Protein AF-A0A7C5Y4F9-F1 (afdb_monomer)

InterPro domains:
  IPR001247 Exoribonuclease, phosphorolytic domain 1 [PF01138] (23-152)
  IPR020568 Ribosomal protein uS5 domain 2-type superfamily [SSF54211] (4-163)
  IPR027408 PNPase/RNase PH domain superfamily [G3DSA:3.30.230.70] (2-163)
  IPR050080 Ribonuclease PH [PTHR11953] (15-163)

Secondary structure (DSSP, 8-state):
-------SB-TTS-BTTS--TTPPPPEEEEES--TTSSEEEEEEETTEEEEEEEEEEEE-SSGGG--SSSPEEEEEEEE-TTSSSSPPPSS--HHHHHHHHHHHHHHHTTB-GGGSTTEEEEEEEEEEE-SS-HHHHHHHHHHHHHHHTT--BSS--------

pLDDT: mean 94.33, std 8.48, range [39.59, 98.62]

Mean predicted aligned error: 4.29 Å

Solvent-accessible surface area (backbone atoms only — not comparable to full-atom values): 8954 Å² total; per-residue (Å²): 130,87,82,72,81,78,68,63,57,50,98,86,60,28,34,82,86,69,40,50,92,89,54,78,64,61,73,49,78,48,66,66,75,43,92,91,37,59,7,5,12,37,31,31,46,57,68,16,31,32,42,14,38,21,43,53,80,36,78,40,80,65,68,89,71,46,35,86,66,22,38,40,79,45,49,45,42,44,69,47,41,78,15,42,96,68,73,48,73,89,74,88,48,73,66,34,54,52,48,13,51,53,44,37,59,58,49,65,75,30,42,58,38,64,82,35,48,37,20,26,37,39,37,41,30,42,31,60,28,59,58,64,55,56,69,28,49,41,44,27,20,43,37,48,3,36,54,55,38,65,52,65,52,81,62,80,53,83,52,80,79,86,133

Structure (mmCIF, N/CA/C/O backbone):
data_AF-A0A7C5Y4F9-F1
#
_entry.id   AF-A0A7C5Y4F9-F1
#
loop_
_atom_site.group_PDB
_atom_site.id
_atom_site.type_symbol
_atom_site.label_atom_id
_atom_site.label_alt_id
_atom_site.label_comp_id
_atom_site.label_asym_id
_atom_site.label_entity_id
_atom_site.label_seq_id
_atom_site.pdbx_PDB_ins_code
_atom_site.Cartn_x
_atom_site.Cartn_y
_atom_site.Cartn_z
_atom_site.occupancy
_atom_site.B_iso_or_equiv
_atom_site.auth_seq_id
_atom_site.auth_comp_id
_atom_site.auth_asym_id
_atom_site.auth_atom_id
_atom_site.pdbx_PDB_model_num
ATOM 1 N N . MET A 1 1 ? -4.166 -1.157 36.940 1.00 41.03 1 MET A N 1
ATOM 2 C CA . MET A 1 1 ? -5.311 -0.843 36.055 1.00 41.03 1 MET A CA 1
ATOM 3 C C . MET A 1 1 ? -6.159 -2.094 35.918 1.00 41.03 1 MET A C 1
ATOM 5 O O . MET A 1 1 ? -5.596 -3.142 35.634 1.00 41.03 1 MET A O 1
ATOM 9 N N . LYS A 1 2 ? -7.470 -2.028 36.193 1.00 39.59 2 LYS A N 1
ATOM 10 C CA . LYS A 1 2 ? -8.378 -3.153 35.922 1.00 39.59 2 LYS A CA 1
ATOM 11 C C . LYS A 1 2 ? -8.371 -3.395 34.414 1.00 39.59 2 LYS A C 1
ATOM 13 O O . LYS A 1 2 ? -8.751 -2.501 33.665 1.00 39.59 2 LYS A O 1
ATOM 18 N N . VAL A 1 3 ? -7.930 -4.574 33.987 1.00 49.16 3 VAL A N 1
ATOM 19 C CA . VAL A 1 3 ? -8.149 -5.054 32.621 1.00 49.16 3 VAL A CA 1
ATOM 20 C C . VAL A 1 3 ? -9.646 -5.325 32.522 1.00 49.16 3 VAL A C 1
ATOM 22 O O . VAL A 1 3 ? -10.127 -6.374 32.940 1.00 49.16 3 VAL A O 1
ATOM 25 N N . VAL A 1 4 ? -10.413 -4.322 32.100 1.00 55.00 4 VAL A N 1
ATOM 26 C CA . VAL A 1 4 ? -11.822 -4.518 31.765 1.00 55.00 4 VAL A CA 1
ATOM 27 C C . VAL A 1 4 ? -11.815 -5.362 30.498 1.00 55.00 4 VAL A C 1
ATOM 29 O O . VAL A 1 4 ? -11.306 -4.917 29.472 1.00 55.00 4 VAL A O 1
ATOM 32 N N . SER A 1 5 ? -12.294 -6.604 30.577 1.00 68.94 5 SER A N 1
ATOM 33 C CA . SER A 1 5 ? -12.421 -7.463 29.402 1.00 68.94 5 SER A CA 1
ATOM 34 C C . SER A 1 5 ? -13.426 -6.819 28.452 1.00 68.94 5 SER A C 1
ATOM 36 O O . SER A 1 5 ? -14.629 -6.811 28.726 1.00 68.94 5 SER A O 1
ATOM 38 N N . LEU A 1 6 ? -12.931 -6.229 27.369 1.00 80.31 6 LEU A N 1
ATOM 39 C CA . LEU A 1 6 ? -13.780 -5.619 26.359 1.00 80.31 6 LEU A CA 1
ATOM 40 C C . LEU A 1 6 ? -14.590 -6.731 25.678 1.00 80.31 6 LEU A C 1
ATOM 42 O O . LEU A 1 6 ? -14.018 -7.686 25.151 1.00 80.31 6 LEU A O 1
ATOM 46 N N . ARG A 1 7 ? -15.922 -6.636 25.712 1.00 88.38 7 ARG A N 1
ATOM 47 C CA . ARG A 1 7 ? -16.798 -7.581 25.011 1.00 88.38 7 ARG A CA 1
ATOM 48 C C . ARG A 1 7 ? -16.802 -7.201 23.528 1.00 88.38 7 ARG A C 1
ATOM 50 O O . ARG A 1 7 ? -17.255 -6.117 23.183 1.00 88.38 7 ARG A O 1
ATOM 57 N N . LEU A 1 8 ? -16.254 -8.063 22.669 1.00 91.81 8 LEU A N 1
ATOM 58 C CA . LEU A 1 8 ? -16.088 -7.764 21.236 1.00 91.81 8 LEU A CA 1
ATOM 59 C C . LEU A 1 8 ? -17.393 -7.869 20.433 1.00 91.81 8 LEU A C 1
ATOM 61 O O . LEU A 1 8 ? -17.521 -7.213 19.401 1.00 91.81 8 LEU A O 1
ATOM 65 N N . ILE A 1 9 ? -18.333 -8.690 20.914 1.00 93.25 9 ILE A N 1
ATOM 66 C CA . ILE A 1 9 ? -19.672 -8.879 20.350 1.00 93.25 9 ILE A CA 1
ATOM 67 C C . ILE A 1 9 ? -20.694 -8.715 21.478 1.00 93.25 9 ILE A C 1
ATOM 69 O O . ILE A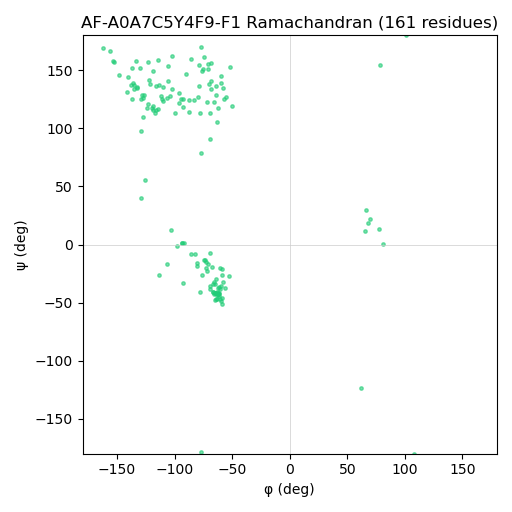 1 9 ? -20.583 -9.374 22.519 1.00 93.25 9 ILE A O 1
ATOM 73 N N . ASP A 1 10 ? -21.658 -7.819 21.288 1.00 91.81 10 ASP A N 1
ATOM 74 C CA . ASP A 1 10 ? -22.729 -7.565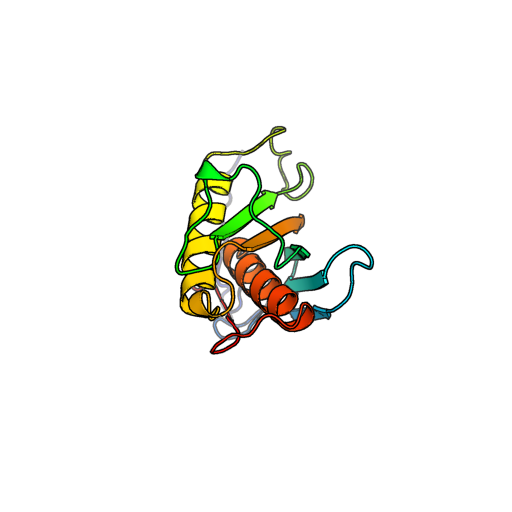 22.247 1.00 91.81 10 ASP A CA 1
ATOM 75 C C . ASP A 1 10 ? -23.826 -8.652 22.207 1.00 91.81 10 ASP A C 1
ATOM 77 O O . ASP A 1 10 ? -23.743 -9.644 21.483 1.00 91.81 10 ASP A O 1
ATOM 81 N N . GLU A 1 11 ? -24.864 -8.494 23.026 1.00 91.75 11 GLU A N 1
ATOM 82 C CA . GLU A 1 11 ? -25.980 -9.453 23.108 1.00 91.75 11 GLU A CA 1
ATOM 83 C C . GLU A 1 11 ? -26.880 -9.436 21.866 1.00 91.75 11 GLU A C 1
ATOM 85 O O . GLU A 1 11 ? -27.607 -10.396 21.623 1.00 91.75 11 GLU A O 1
ATOM 90 N N . ASN A 1 12 ? -26.786 -8.381 21.054 1.00 91.19 12 ASN A N 1
ATOM 91 C CA . ASN A 1 12 ? -27.506 -8.217 19.797 1.00 91.19 12 ASN A CA 1
ATOM 92 C C . ASN A 1 12 ? -26.699 -8.735 18.590 1.00 91.19 12 ASN A C 1
ATOM 94 O O . ASN A 1 12 ? -27.164 -8.632 17.454 1.00 91.19 12 ASN A O 1
ATOM 98 N N . GLY A 1 13 ? -25.495 -9.280 18.811 1.00 92.38 13 GLY A N 1
ATOM 99 C CA . GLY A 1 13 ? -24.599 -9.741 17.749 1.00 92.38 13 GLY A CA 1
ATOM 100 C C . GLY A 1 13 ? -23.847 -8.616 17.027 1.00 92.38 13 GLY A C 1
ATOM 101 O O . GLY A 1 13 ? -23.269 -8.855 15.965 1.00 92.38 13 GLY A O 1
ATOM 102 N N . 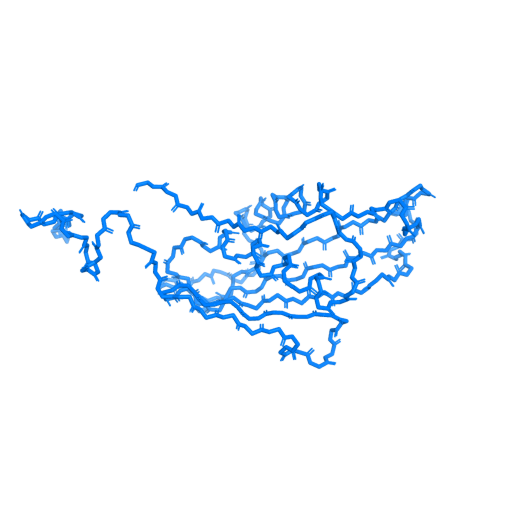LEU A 1 14 ? -23.850 -7.399 17.575 1.00 94.69 14 LEU A N 1
ATOM 103 C CA . LEU A 1 14 ? -23.150 -6.238 17.035 1.00 94.69 14 LEU A CA 1
ATOM 104 C C . LEU A 1 14 ? -21.731 -6.144 17.596 1.00 94.69 14 LEU A C 1
ATOM 106 O O . LEU A 1 14 ? -21.447 -6.504 18.739 1.00 94.69 14 LEU A O 1
ATOM 110 N N . ARG A 1 15 ? -20.825 -5.638 16.763 1.00 94.12 15 ARG A N 1
ATOM 111 C CA . ARG A 1 15 ? -19.427 -5.378 17.116 1.00 94.12 15 ARG A CA 1
ATOM 112 C C . ARG A 1 15 ? -19.295 -4.107 17.955 1.00 94.12 15 ARG A C 1
ATOM 114 O O . ARG A 1 15 ? -20.214 -3.297 18.034 1.00 94.12 15 ARG A O 1
ATOM 121 N N . VAL A 1 16 ? -18.100 -3.887 18.503 1.00 92.38 16 VAL A N 1
ATOM 122 C CA . VAL A 1 16 ? -17.738 -2.698 19.309 1.00 92.38 16 VAL A CA 1
ATOM 123 C C . VAL A 1 16 ? -18.034 -1.349 18.641 1.00 92.38 16 VAL A C 1
ATOM 125 O O . VAL A 1 16 ? -18.246 -0.359 19.330 1.00 92.38 16 VAL A O 1
ATOM 128 N N . ASP A 1 17 ? -18.046 -1.304 17.311 1.00 90.62 17 ASP A N 1
ATOM 129 C CA . ASP A 1 17 ? -18.313 -0.121 16.494 1.00 90.62 17 ASP A CA 1
ATOM 130 C C . ASP A 1 17 ? -19.730 -0.111 15.890 1.00 90.62 17 ASP A C 1
ATOM 132 O O . ASP A 1 17 ? -20.020 0.687 15.002 1.00 90.62 17 ASP A O 1
ATOM 136 N N . GLY A 1 18 ? -20.613 -0.999 16.360 1.00 92.56 18 GLY A N 1
ATOM 137 C CA . GLY A 1 18 ? -22.013 -1.100 15.940 1.00 92.56 18 GLY A CA 1
ATOM 138 C C . GLY A 1 18 ? -22.247 -1.865 14.635 1.00 92.56 18 GLY A C 1
ATOM 139 O O . GLY A 1 18 ? -23.396 -2.006 14.224 1.00 92.56 18 GLY A O 1
ATOM 140 N N . ARG A 1 19 ? -21.193 -2.377 13.988 1.00 95.31 19 ARG A N 1
ATOM 141 C CA . ARG A 1 19 ? -21.303 -3.137 12.733 1.00 95.31 19 ARG A CA 1
ATOM 142 C C . ARG A 1 19 ? -21.744 -4.579 12.948 1.00 95.31 19 ARG A C 1
ATOM 144 O O . ARG A 1 19 ? -21.447 -5.185 13.982 1.00 95.31 19 ARG A O 1
ATOM 151 N N . LYS A 1 20 ? -22.356 -5.166 11.918 1.00 95.69 20 LYS A N 1
ATOM 152 C CA . LYS A 1 20 ? -22.572 -6.621 11.839 1.00 95.69 20 LYS A CA 1
ATOM 153 C C . LYS A 1 20 ? -21.271 -7.380 11.506 1.00 95.69 2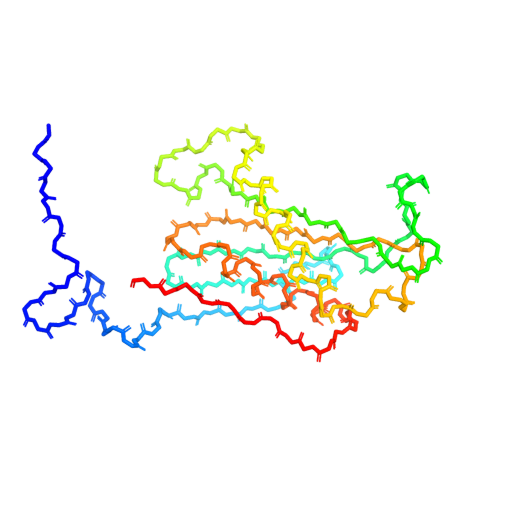0 LYS A C 1
ATOM 155 O O . LYS A 1 20 ? -20.311 -6.775 11.016 1.00 95.69 20 LYS A O 1
ATOM 160 N N . PRO A 1 21 ? -21.194 -8.702 11.755 1.00 93.81 21 PRO A N 1
ATOM 161 C CA . PRO A 1 21 ? -20.012 -9.506 11.421 1.00 93.81 21 PRO A CA 1
ATOM 162 C C . PRO A 1 21 ? -19.626 -9.489 9.932 1.00 93.81 21 PRO A C 1
ATOM 164 O O . PRO A 1 21 ? -18.443 -9.538 9.608 1.00 93.81 21 PRO A O 1
ATOM 167 N N . ASP A 1 22 ? -20.611 -9.373 9.045 1.00 94.81 22 ASP A N 1
ATOM 168 C CA . ASP A 1 22 ? -20.488 -9.357 7.583 1.00 94.81 22 ASP A CA 1
ATOM 169 C C . ASP A 1 22 ? -20.393 -7.942 6.980 1.00 94.81 22 ASP A C 1
ATOM 171 O O . ASP A 1 22 ? -20.280 -7.778 5.767 1.00 94.81 22 ASP A O 1
ATOM 175 N N . GLU A 1 23 ? -20.405 -6.903 7.816 1.00 95.00 23 GLU A N 1
ATOM 176 C CA . GLU A 1 23 ? -20.426 -5.511 7.375 1.00 95.00 23 GLU A CA 1
ATOM 177 C C . GLU A 1 23 ? -19.016 -4.903 7.305 1.00 95.00 23 GLU A C 1
ATOM 179 O O . GLU A 1 23 ? -18.261 -4.870 8.288 1.00 95.00 23 GLU A O 1
ATOM 184 N N . LEU A 1 24 ? -18.659 -4.366 6.135 1.00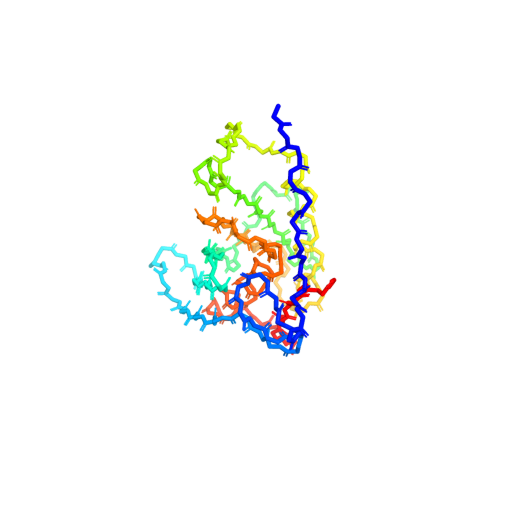 94.00 24 LEU A N 1
ATOM 185 C CA . LEU A 1 24 ? -17.401 -3.649 5.925 1.00 94.00 24 LEU A CA 1
ATOM 186 C C . LEU A 1 24 ? -17.394 -2.284 6.625 1.00 94.00 24 LEU A C 1
ATOM 188 O O . LEU A 1 24 ? -18.423 -1.657 6.859 1.00 94.00 24 LEU A O 1
ATOM 192 N N . ARG A 1 25 ? -16.192 -1.792 6.937 1.00 95.94 25 ARG A N 1
ATOM 193 C CA . ARG A 1 25 ? -16.010 -0.400 7.374 1.00 95.94 25 ARG A CA 1
ATOM 194 C C . ARG A 1 25 ? -16.285 0.551 6.211 1.00 95.94 25 ARG A C 1
ATOM 196 O O . ARG A 1 25 ? -16.108 0.180 5.052 1.00 95.94 25 ARG A O 1
ATOM 203 N N . LYS A 1 26 ? -16.637 1.800 6.529 1.00 95.81 26 LYS A N 1
ATOM 204 C CA . LYS A 1 26 ? -16.792 2.865 5.530 1.00 95.81 26 LYS A CA 1
ATOM 205 C C . LYS A 1 26 ? -15.510 3.008 4.704 1.00 95.81 26 LYS A C 1
ATOM 207 O O . LYS A 1 26 ? -14.439 3.173 5.282 1.00 95.81 26 LYS A O 1
ATOM 212 N N . LEU A 1 27 ? -15.645 2.954 3.382 1.00 96.25 27 LEU A N 1
ATOM 213 C CA . LEU A 1 27 ? -14.550 3.051 2.420 1.00 96.25 27 LEU A CA 1
ATOM 214 C C . LEU A 1 27 ? -14.634 4.377 1.654 1.00 96.25 27 LEU A C 1
ATOM 216 O O . LEU A 1 27 ? -15.710 4.757 1.189 1.00 96.25 27 LEU A O 1
ATOM 220 N N . ARG A 1 28 ? -13.501 5.058 1.497 1.00 97.94 28 ARG A N 1
ATOM 221 C CA . ARG A 1 28 ? -13.316 6.197 0.591 1.00 97.94 28 ARG A CA 1
ATOM 222 C C . ARG A 1 28 ? -11.993 6.020 -0.147 1.00 97.94 28 ARG A C 1
ATOM 224 O O . ARG A 1 28 ? -10.987 5.671 0.465 1.00 97.94 28 ARG A O 1
ATOM 231 N N . ILE A 1 29 ? -12.021 6.237 -1.456 1.00 98.06 29 ILE A N 1
ATOM 232 C CA . ILE A 1 29 ? -10.875 6.081 -2.351 1.00 98.06 29 ILE A CA 1
ATOM 233 C C . ILE A 1 29 ? -10.795 7.322 -3.235 1.00 98.06 29 ILE A C 1
ATOM 235 O O . ILE A 1 29 ? -11.812 7.749 -3.778 1.00 98.06 29 ILE A O 1
ATOM 239 N N . GLU A 1 30 ? -9.594 7.869 -3.386 1.00 98.25 30 GLU A N 1
ATOM 240 C CA . GLU A 1 30 ? -9.271 8.942 -4.329 1.00 98.25 30 GLU A CA 1
ATOM 241 C C . GLU A 1 30 ? -7.956 8.589 -5.035 1.00 98.25 30 GLU A C 1
ATOM 243 O O . GLU A 1 30 ? -7.030 8.108 -4.389 1.00 98.25 30 GLU A O 1
ATOM 248 N N . VAL A 1 31 ? -7.871 8.796 -6.348 1.00 98.19 31 VAL A N 1
ATOM 249 C CA . VAL A 1 31 ? -6.662 8.560 -7.166 1.00 98.19 31 VAL A CA 1
ATOM 250 C C . VAL A 1 31 ? -6.150 9.888 -7.726 1.00 98.19 31 VAL A C 1
ATOM 252 O O . VAL A 1 31 ? -6.909 10.858 -7.752 1.00 98.19 31 VAL A O 1
ATOM 255 N N . GLY A 1 32 ? -4.875 9.967 -8.112 1.00 97.25 32 GLY A N 1
ATOM 256 C CA . GLY A 1 32 ? -4.280 11.210 -8.617 1.00 97.25 32 GLY A CA 1
ATOM 257 C C . GLY A 1 32 ? -4.174 12.321 -7.562 1.00 97.25 32 GLY A C 1
ATOM 258 O O . GLY A 1 32 ? -4.263 13.504 -7.881 1.00 97.25 32 GLY A O 1
ATOM 259 N N . VAL A 1 33 ? -4.028 11.956 -6.284 1.00 97.38 33 VAL A N 1
ATOM 260 C CA . VAL A 1 33 ? -4.006 12.892 -5.143 1.00 97.38 33 VAL A CA 1
ATOM 261 C C . VAL A 1 33 ? -2.656 13.589 -4.924 1.00 97.38 33 VAL A C 1
ATOM 263 O O . VAL A 1 33 ? -2.592 14.571 -4.184 1.00 97.38 33 VAL A O 1
ATOM 266 N N . LEU A 1 34 ? -1.572 13.093 -5.528 1.00 96.56 34 LEU A N 1
ATOM 267 C CA . LEU A 1 34 ? -0.227 13.668 -5.452 1.00 96.56 34 LEU A CA 1
ATOM 268 C C . LEU A 1 34 ? 0.262 14.071 -6.849 1.00 96.56 34 LEU A C 1
ATOM 270 O O . LEU A 1 34 ? 0.461 13.230 -7.715 1.00 96.56 34 LEU A O 1
ATOM 274 N N . GLU A 1 35 ? 0.548 15.358 -7.044 1.00 94.25 35 GLU A N 1
ATOM 275 C CA . GLU A 1 35 ? 0.948 15.910 -8.354 1.00 94.25 35 GLU A CA 1
ATOM 276 C C . GLU A 1 35 ? 2.371 15.533 -8.801 1.00 94.25 35 GLU A C 1
ATOM 278 O O . GLU A 1 35 ? 2.718 15.676 -9.968 1.00 94.25 35 GLU A O 1
ATOM 283 N N . LYS A 1 36 ? 3.238 15.129 -7.865 1.00 94.31 36 LYS A N 1
ATOM 284 C CA . LYS A 1 36 ? 4.675 14.904 -8.126 1.00 94.31 36 LYS A CA 1
ATOM 285 C C . LYS A 1 36 ? 5.046 13.443 -8.376 1.00 94.31 36 LYS A C 1
ATOM 287 O O . LYS A 1 36 ? 6.225 13.146 -8.547 1.00 94.31 36 LYS A O 1
ATOM 292 N N . THR A 1 37 ? 4.077 12.545 -8.304 1.00 96.12 37 THR A N 1
ATOM 293 C CA . THR A 1 37 ? 4.246 11.109 -8.546 1.00 96.12 37 THR A CA 1
ATOM 294 C C . THR A 1 37 ? 3.655 10.759 -9.899 1.00 96.12 37 THR A C 1
ATOM 296 O O . THR A 1 37 ? 2.714 11.424 -10.324 1.00 96.12 37 THR A O 1
ATOM 299 N N . ASP A 1 38 ? 4.154 9.704 -10.536 1.00 97.75 38 ASP A N 1
ATOM 300 C CA . ASP A 1 38 ? 3.577 9.215 -11.793 1.00 97.75 38 ASP A CA 1
ATOM 301 C C . ASP A 1 38 ? 2.158 8.671 -11.570 1.00 97.75 38 ASP A C 1
ATOM 303 O O . ASP A 1 38 ? 1.294 8.842 -12.421 1.00 97.75 38 ASP A O 1
ATOM 307 N N . GLY A 1 39 ? 1.896 8.106 -10.385 1.00 98.19 39 GLY A N 1
ATOM 308 C CA . GLY A 1 39 ? 0.547 7.784 -9.925 1.00 98.19 39 GLY A CA 1
ATOM 309 C C . GLY A 1 39 ? 0.423 7.795 -8.410 1.00 98.19 39 GLY A C 1
ATOM 310 O O . GLY A 1 39 ? 1.405 7.657 -7.675 1.00 98.19 39 GLY A O 1
ATOM 311 N N . SER A 1 40 ? -0.794 7.990 -7.914 1.00 98.56 40 SER A N 1
ATOM 312 C CA . SER A 1 40 ? -1.057 8.082 -6.481 1.00 98.56 40 SER A CA 1
ATOM 313 C C . SER A 1 40 ? -2.472 7.680 -6.101 1.00 98.56 40 SER A C 1
ATOM 315 O O . SER A 1 40 ? -3.403 7.727 -6.900 1.00 98.56 40 SER A O 1
ATOM 317 N N . ALA A 1 41 ? -2.642 7.310 -4.835 1.00 98.62 41 ALA A N 1
ATOM 318 C CA . ALA A 1 41 ? -3.948 7.014 -4.274 1.00 98.62 41 ALA A CA 1
ATOM 319 C C . ALA A 1 41 ? -4.022 7.378 -2.791 1.00 98.62 41 ALA A C 1
ATOM 321 O O . ALA A 1 41 ? -3.062 7.220 -2.038 1.00 98.62 41 ALA A O 1
ATOM 322 N N . TYR A 1 42 ? -5.198 7.814 -2.361 1.00 98.50 42 TYR A N 1
ATOM 323 C CA . TYR A 1 42 ? -5.608 7.925 -0.972 1.00 98.50 42 TYR A CA 1
ATOM 324 C C . TYR A 1 42 ? -6.702 6.896 -0.697 1.00 98.50 42 TYR A C 1
ATOM 326 O O . TYR A 1 42 ? -7.707 6.835 -1.407 1.00 98.50 42 TYR A O 1
ATOM 334 N N . VAL A 1 43 ? -6.513 6.093 0.349 1.00 98.38 43 VAL A N 1
ATOM 335 C CA . VAL A 1 43 ? -7.488 5.093 0.792 1.00 98.38 43 VAL A CA 1
ATOM 336 C C . VAL A 1 43 ? -7.797 5.301 2.264 1.00 98.38 43 VAL A C 1
ATOM 338 O O . VAL A 1 43 ? -6.905 5.330 3.117 1.00 98.38 43 VAL A O 1
ATOM 341 N N . GLU A 1 44 ? -9.087 5.387 2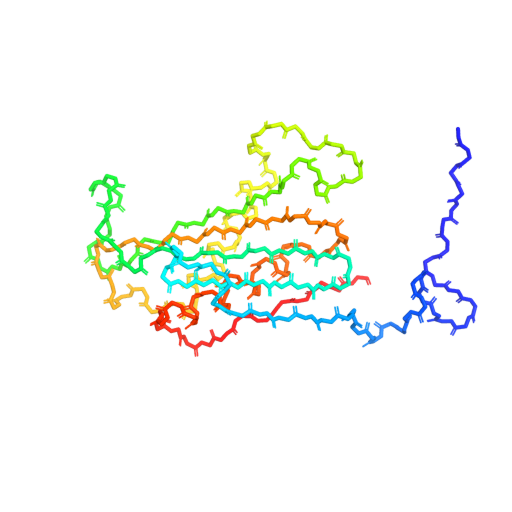.559 1.00 97.88 44 GLU A N 1
ATOM 342 C CA . GLU A 1 44 ? -9.635 5.491 3.902 1.00 97.88 44 GLU A CA 1
ATOM 343 C C . GLU A 1 44 ? -10.615 4.343 4.149 1.00 97.88 44 GLU A C 1
ATOM 345 O O . GLU A 1 44 ? -11.594 4.180 3.423 1.00 97.88 44 GLU A O 1
ATOM 350 N N . LEU A 1 45 ? -10.339 3.534 5.173 1.00 96.38 45 LEU A N 1
ATOM 351 C CA . LEU A 1 45 ? -11.159 2.395 5.578 1.00 96.38 45 LEU A CA 1
ATOM 352 C C . LEU A 1 45 ? -11.443 2.476 7.082 1.00 96.38 45 LEU A C 1
ATOM 354 O O . LEU A 1 45 ? -10.622 2.070 7.909 1.00 96.38 45 LEU A O 1
ATOM 358 N N . GLY A 1 46 ? -12.618 2.991 7.442 1.00 95.31 46 GLY A N 1
ATOM 359 C CA . GLY A 1 46 ? -12.933 3.360 8.823 1.00 95.31 46 GLY A CA 1
ATOM 360 C C . GLY A 1 46 ? -11.996 4.464 9.313 1.00 95.31 46 GLY A C 1
ATOM 361 O O . GLY A 1 46 ? -11.904 5.508 8.676 1.00 95.31 46 GLY A O 1
ATOM 362 N N . GLY A 1 47 ? -11.283 4.238 10.422 1.00 95.25 47 GLY A N 1
ATOM 363 C CA . GLY A 1 47 ? -10.268 5.174 10.914 1.00 95.25 47 GLY A CA 1
ATOM 364 C C . GLY A 1 47 ? -8.897 5.052 10.235 1.00 95.25 47 GLY A C 1
ATOM 365 O O . GLY A 1 47 ? -8.028 5.886 10.482 1.00 95.25 47 GLY A O 1
ATOM 366 N N . THR A 1 48 ? -8.668 4.034 9.398 1.00 97.62 48 THR A N 1
ATOM 367 C CA . THR A 1 48 ? -7.367 3.819 8.749 1.00 97.62 48 THR A CA 1
ATOM 368 C C . THR A 1 48 ? -7.250 4.693 7.508 1.00 97.62 48 THR A C 1
ATOM 370 O O . THR A 1 48 ? -8.077 4.567 6.612 1.00 97.62 48 THR A O 1
ATOM 373 N N . LYS A 1 49 ? -6.205 5.526 7.431 1.00 98.31 49 LYS A N 1
ATOM 374 C CA . LYS A 1 49 ? -5.947 6.466 6.326 1.00 98.31 49 LYS A CA 1
ATOM 375 C C . LYS A 1 49 ? -4.539 6.295 5.784 1.00 98.31 49 LYS A C 1
ATOM 377 O O . LYS A 1 49 ? -3.568 6.348 6.547 1.00 98.31 49 LYS A O 1
ATOM 382 N N . ILE A 1 50 ? -4.437 6.094 4.476 1.00 98.44 50 ILE A N 1
ATOM 383 C CA . ILE A 1 50 ? -3.192 5.730 3.802 1.00 98.44 50 ILE A CA 1
ATOM 384 C C . ILE A 1 50 ? -3.059 6.510 2.501 1.00 98.44 50 ILE A C 1
ATOM 386 O O . ILE A 1 50 ? -4.018 6.611 1.740 1.00 98.44 50 ILE A O 1
ATOM 390 N N . TYR A 1 51 ? -1.850 7.000 2.240 1.00 98.50 51 TYR A N 1
ATOM 391 C CA . TYR A 1 51 ? -1.439 7.475 0.924 1.00 98.50 51 TYR A CA 1
ATOM 392 C C . TYR A 1 51 ? -0.494 6.465 0.282 1.00 98.50 51 TYR A C 1
ATOM 394 O O . TYR A 1 51 ? 0.377 5.908 0.950 1.00 98.50 51 TYR A O 1
ATOM 402 N N . ALA A 1 52 ? -0.651 6.260 -1.018 1.00 98.62 52 ALA A N 1
ATOM 403 C CA . ALA A 1 52 ? 0.287 5.542 -1.855 1.00 98.62 52 ALA A CA 1
ATOM 404 C C . ALA A 1 52 ? 0.756 6.442 -3.000 1.00 98.62 52 ALA A C 1
ATOM 406 O O . ALA A 1 52 ? -0.031 7.210 -3.552 1.00 98.62 52 ALA A O 1
ATOM 407 N N . GLY A 1 53 ? 2.035 6.344 -3.344 1.00 98.44 53 GLY A N 1
ATOM 408 C CA . GLY A 1 53 ? 2.642 7.036 -4.474 1.00 98.44 53 GLY A CA 1
ATOM 409 C C . GLY A 1 53 ? 3.552 6.092 -5.245 1.00 98.44 53 GLY A C 1
ATOM 410 O O . GLY A 1 53 ? 4.279 5.301 -4.641 1.00 98.44 53 GLY A O 1
ATOM 411 N N . VAL A 1 54 ? 3.506 6.186 -6.566 1.00 98.62 54 VAL A N 1
ATOM 412 C CA . VAL A 1 54 ? 4.317 5.408 -7.501 1.00 98.62 54 VAL A CA 1
ATOM 413 C C . VAL A 1 54 ? 5.232 6.350 -8.268 1.00 98.62 54 VAL A C 1
ATOM 415 O O . VAL A 1 54 ? 4.815 7.429 -8.691 1.00 98.62 54 VAL A O 1
ATOM 418 N N . ILE A 1 55 ? 6.492 5.949 -8.414 1.00 97.75 55 ILE A N 1
ATOM 419 C CA . ILE A 1 55 ? 7.482 6.642 -9.236 1.00 97.75 55 ILE A CA 1
ATOM 420 C C . ILE A 1 55 ? 8.114 5.630 -10.188 1.00 97.75 55 ILE A C 1
ATOM 422 O O . ILE A 1 55 ? 8.621 4.592 -9.757 1.00 97.75 55 ILE A O 1
ATOM 426 N N . GLY A 1 56 ? 8.139 5.960 -11.471 1.00 94.50 56 GLY A N 1
ATOM 427 C CA . GLY A 1 56 ? 8.634 5.112 -12.543 1.00 94.50 56 GLY A CA 1
ATOM 428 C C . GLY A 1 56 ? 7.517 4.552 -13.429 1.00 94.50 56 GLY A C 1
ATOM 429 O O . GLY A 1 56 ? 6.342 4.828 -13.199 1.00 94.50 56 GLY A O 1
ATOM 430 N N . PRO A 1 57 ? 7.881 3.753 -14.446 1.00 95.44 57 PRO A N 1
ATOM 431 C CA . PRO A 1 57 ? 9.187 3.104 -14.620 1.00 95.44 57 PRO A CA 1
ATOM 432 C C . PRO A 1 57 ? 10.348 4.069 -14.923 1.00 95.44 57 PRO A C 1
ATOM 434 O O . PRO A 1 57 ? 10.233 4.948 -15.772 1.00 95.44 57 PRO A O 1
ATOM 437 N N . ARG A 1 58 ? 11.491 3.902 -14.243 1.00 95.25 58 ARG A N 1
ATOM 438 C CA . ARG A 1 58 ? 12.721 4.702 -14.448 1.00 95.25 58 ARG A CA 1
ATOM 439 C C . ARG A 1 58 ? 13.962 3.820 -14.539 1.00 95.25 58 ARG A C 1
ATOM 441 O O . ARG A 1 58 ? 13.953 2.717 -14.008 1.00 95.25 58 ARG A O 1
ATOM 448 N N . GLU A 1 59 ? 15.046 4.297 -15.154 1.00 94.38 59 GLU A N 1
ATOM 449 C CA . GLU A 1 59 ? 16.299 3.524 -15.224 1.00 94.38 59 GLU A CA 1
ATOM 450 C C . GLU A 1 59 ? 16.806 3.174 -13.812 1.00 94.38 59 GLU A C 1
ATOM 452 O O . GLU A 1 59 ? 16.813 4.016 -12.904 1.00 94.38 59 GLU A O 1
ATOM 457 N N . VAL A 1 60 ? 17.220 1.917 -13.623 1.00 94.19 60 VAL A N 1
ATOM 458 C CA . VAL A 1 60 ? 17.703 1.428 -12.327 1.00 94.19 60 VAL A CA 1
ATOM 459 C C . VAL A 1 60 ? 18.974 2.169 -11.915 1.00 94.19 60 VAL A C 1
ATOM 461 O O . VAL A 1 60 ? 19.976 2.217 -12.632 1.00 94.19 60 VAL A O 1
ATOM 464 N N . HIS A 1 61 ? 18.970 2.688 -10.688 1.00 90.19 61 HIS A N 1
ATOM 465 C CA . HIS A 1 61 ? 20.156 3.247 -10.058 1.00 90.19 61 HIS A CA 1
ATOM 466 C C . HIS A 1 61 ? 20.238 2.799 -8.595 1.00 90.19 61 HIS A C 1
ATOM 468 O O . HIS A 1 61 ? 19.297 3.065 -7.844 1.00 90.19 61 HIS A O 1
ATOM 474 N N . PRO A 1 62 ? 21.350 2.178 -8.152 1.00 91.81 62 PRO A N 1
ATOM 475 C CA . PRO A 1 62 ? 22.581 1.826 -8.886 1.00 91.81 62 PRO A CA 1
ATOM 476 C C . PRO A 1 62 ? 22.455 0.606 -9.828 1.00 91.81 62 PRO A C 1
ATOM 478 O O . PRO A 1 62 ? 21.736 -0.342 -9.532 1.00 91.81 62 PRO A O 1
ATOM 481 N N . LYS A 1 63 ? 23.242 0.5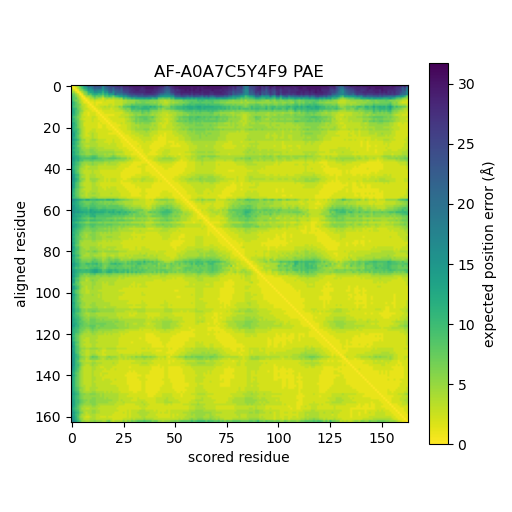80 -10.920 1.00 91.19 63 LYS A N 1
ATOM 482 C CA . LYS A 1 63 ? 23.136 -0.413 -12.020 1.00 91.19 63 LYS A CA 1
ATOM 483 C C . LYS A 1 63 ? 23.334 -1.885 -11.635 1.00 91.19 63 LYS A C 1
ATOM 485 O O . LYS A 1 63 ? 22.914 -2.764 -12.366 1.00 91.19 63 LYS A O 1
ATOM 490 N N . HIS A 1 64 ? 23.963 -2.193 -10.502 1.00 92.62 64 HIS A N 1
ATOM 491 C CA . HIS A 1 64 ? 24.138 -3.591 -10.076 1.00 92.62 64 HIS A CA 1
ATOM 492 C C . HIS A 1 64 ? 22.845 -4.236 -9.548 1.00 92.62 64 HIS A C 1
ATOM 494 O O . HIS A 1 64 ? 22.813 -5.447 -9.358 1.00 92.62 64 HIS A O 1
ATOM 500 N N . LEU A 1 65 ? 21.806 -3.438 -9.274 1.00 92.44 65 LEU A N 1
ATOM 501 C CA . LEU A 1 65 ? 20.474 -3.928 -8.908 1.00 92.44 65 LEU A CA 1
ATOM 502 C C . LEU A 1 65 ? 19.607 -4.226 -10.138 1.00 92.44 65 LEU A C 1
ATOM 504 O O . LEU A 1 65 ? 18.507 -4.744 -9.990 1.00 92.44 65 LEU A O 1
ATOM 508 N N . GLU A 1 66 ? 20.078 -3.855 -11.328 1.00 94.44 66 GLU A N 1
ATOM 509 C CA . GLU A 1 66 ? 19.356 -3.991 -12.587 1.00 94.44 66 GLU A CA 1
ATOM 510 C C . GLU A 1 66 ? 19.105 -5.463 -12.916 1.00 94.44 66 GLU A C 1
ATOM 512 O O . GLU A 1 66 ? 19.998 -6.305 -12.806 1.00 94.44 66 GLU A O 1
ATOM 517 N N . LEU A 1 67 ? 17.884 -5.759 -13.358 1.00 95.00 67 LEU A N 1
ATOM 518 C CA . LEU A 1 67 ? 17.521 -7.063 -13.892 1.00 95.00 67 LEU A CA 1
ATOM 519 C C . LEU A 1 67 ? 17.377 -6.938 -15.418 1.00 95.00 67 LEU A C 1
ATOM 521 O O . LEU A 1 67 ? 16.668 -6.049 -15.894 1.00 95.00 67 LEU A O 1
ATOM 525 N N . PRO A 1 68 ? 18.077 -7.773 -16.208 1.00 94.62 68 PRO A N 1
ATOM 526 C CA . PRO A 1 68 ? 18.131 -7.619 -17.661 1.00 94.62 68 PRO A CA 1
ATOM 527 C C . PRO A 1 68 ? 16.818 -7.986 -18.362 1.00 94.62 68 PRO A C 1
ATOM 529 O O . PRO A 1 68 ? 16.596 -7.546 -19.487 1.00 94.62 68 PRO A O 1
ATOM 532 N N . ASP A 1 69 ? 15.994 -8.804 -17.716 1.00 96.31 69 ASP A N 1
ATOM 533 C CA . ASP A 1 69 ? 14.795 -9.453 -18.243 1.00 96.31 69 ASP A CA 1
ATOM 534 C C . ASP A 1 69 ? 13.485 -8.851 -17.714 1.00 96.31 69 ASP A C 1
ATOM 536 O O . ASP A 1 69 ? 12.434 -9.091 -18.300 1.00 96.31 69 ASP A O 1
ATOM 540 N N . ARG A 1 70 ? 13.530 -8.072 -16.625 1.00 96.00 70 ARG A N 1
ATOM 541 C CA . ARG A 1 70 ? 12.333 -7.553 -15.947 1.00 96.00 70 ARG A CA 1
ATOM 542 C C . ARG A 1 70 ? 12.594 -6.279 -15.145 1.00 96.00 70 ARG A C 1
ATOM 544 O O . ARG A 1 70 ? 13.746 -5.947 -14.863 1.00 96.00 70 ARG A O 1
ATOM 551 N N . ALA A 1 71 ? 11.528 -5.599 -14.735 1.00 96.81 71 ALA A N 1
ATOM 552 C CA . ALA A 1 71 ? 11.610 -4.485 -13.798 1.00 96.81 71 ALA A CA 1
ATOM 553 C C . ALA A 1 71 ? 11.945 -4.936 -12.372 1.00 96.81 71 ALA A C 1
ATOM 555 O O . ALA A 1 71 ? 11.573 -6.018 -11.913 1.00 96.81 71 ALA A O 1
ATOM 556 N N . VAL A 1 72 ? 12.604 -4.040 -11.642 1.00 97.00 72 VAL A N 1
ATOM 557 C CA . VAL A 1 72 ? 12.816 -4.138 -10.199 1.00 97.00 72 VAL A CA 1
ATOM 558 C C . VAL A 1 72 ? 11.692 -3.388 -9.490 1.00 97.00 72 VAL A C 1
ATOM 560 O O . VAL A 1 72 ? 11.570 -2.172 -9.639 1.00 97.00 72 VAL A O 1
ATOM 563 N N . ILE A 1 73 ? 10.894 -4.087 -8.682 1.00 97.19 73 ILE A N 1
ATOM 564 C CA . ILE A 1 73 ? 9.925 -3.439 -7.793 1.00 97.19 73 ILE A CA 1
ATOM 565 C C . ILE A 1 73 ? 10.603 -3.105 -6.470 1.00 97.19 73 ILE A C 1
ATOM 567 O O . ILE A 1 73 ? 11.122 -3.982 -5.775 1.00 97.19 73 ILE A O 1
ATOM 571 N N . ASN A 1 74 ? 10.557 -1.834 -6.089 1.00 97.00 74 ASN A N 1
ATOM 572 C CA . ASN A 1 74 ? 10.998 -1.381 -4.782 1.00 97.00 74 ASN A CA 1
ATOM 573 C C . ASN A 1 74 ? 9.798 -0.853 -3.996 1.00 97.00 74 ASN A C 1
ATOM 575 O O . ASN A 1 74 ? 9.185 0.136 -4.379 1.00 97.00 74 ASN A O 1
ATOM 579 N N . CYS A 1 75 ? 9.471 -1.498 -2.879 1.00 97.81 75 CYS A N 1
ATOM 580 C CA . CYS A 1 75 ? 8.348 -1.096 -2.037 1.00 97.81 75 CYS A CA 1
ATOM 581 C C . CYS A 1 75 ? 8.835 -0.587 -0.689 1.00 97.81 75 CYS A C 1
ATOM 583 O O . CYS A 1 75 ? 9.660 -1.222 -0.028 1.00 97.81 75 CYS A O 1
ATOM 585 N N . ARG A 1 76 ? 8.234 0.506 -0.224 1.00 98.12 76 ARG A N 1
ATOM 586 C CA . ARG A 1 76 ? 8.405 1.011 1.134 1.00 98.12 76 ARG A CA 1
ATOM 587 C C . ARG A 1 76 ? 7.046 1.214 1.780 1.00 98.12 76 ARG A C 1
ATOM 589 O O . ARG A 1 76 ? 6.334 2.155 1.455 1.00 98.12 76 ARG A O 1
ATOM 596 N N . TYR A 1 77 ? 6.733 0.362 2.745 1.00 98.12 77 TYR A N 1
ATOM 597 C CA . TYR A 1 77 ? 5.628 0.557 3.672 1.00 98.12 77 TYR A CA 1
ATOM 598 C C . TYR A 1 77 ? 6.150 1.264 4.922 1.00 98.12 77 TYR A C 1
ATOM 600 O O . TYR A 1 77 ? 7.081 0.783 5.573 1.00 98.12 77 TYR A O 1
ATOM 608 N N . HIS A 1 78 ? 5.548 2.391 5.276 1.00 97.69 78 HIS A N 1
ATOM 609 C CA . HIS A 1 78 ? 5.932 3.161 6.445 1.00 97.69 78 HIS A CA 1
ATOM 610 C C . HIS A 1 78 ? 4.707 3.713 7.177 1.00 97.69 78 HIS A C 1
ATOM 612 O O . HIS A 1 78 ? 3.684 4.057 6.589 1.00 97.69 78 HIS A O 1
ATOM 618 N N . MET A 1 79 ? 4.809 3.758 8.498 1.00 96.94 79 MET A N 1
ATOM 619 C CA . MET A 1 79 ? 3.821 4.335 9.393 1.00 96.94 79 MET A CA 1
ATOM 620 C C . MET A 1 79 ? 4.380 5.616 9.996 1.00 96.94 79 MET A C 1
ATOM 622 O O . MET A 1 79 ? 5.422 5.593 10.669 1.00 96.94 79 MET A O 1
ATOM 626 N N . ALA A 1 80 ? 3.659 6.721 9.807 1.00 95.56 80 ALA A N 1
ATOM 627 C CA . ALA A 1 80 ? 4.006 7.991 10.421 1.00 95.56 80 ALA A CA 1
ATOM 628 C C . ALA A 1 80 ? 4.014 7.852 11.951 1.00 95.56 80 ALA A C 1
ATOM 630 O O . ALA A 1 80 ? 3.202 7.126 12.530 1.00 95.56 80 ALA A O 1
ATOM 631 N N . SER A 1 81 ? 4.913 8.561 12.637 1.00 94.00 81 SER A N 1
ATOM 632 C CA . SER A 1 81 ? 5.057 8.439 14.097 1.00 94.00 81 SER A CA 1
ATOM 633 C C . SER A 1 81 ? 3.785 8.775 14.881 1.00 94.00 81 SER A C 1
ATOM 635 O O . SER A 1 81 ? 3.620 8.272 15.988 1.00 94.00 81 SER A O 1
ATOM 637 N N . PHE A 1 82 ? 2.914 9.614 14.317 1.00 94.12 82 PHE A N 1
ATOM 638 C CA . PHE A 1 82 ? 1.628 10.022 14.891 1.00 94.12 82 PHE A CA 1
ATOM 639 C C . PHE A 1 82 ? 0.445 9.154 14.427 1.00 94.12 82 PHE A C 1
ATOM 641 O O . PHE A 1 82 ? -0.688 9.435 14.794 1.00 94.12 82 PHE A O 1
ATOM 648 N N . SER A 1 83 ? 0.680 8.135 13.594 1.00 93.75 83 SER A N 1
ATOM 649 C CA . SER A 1 83 ? -0.401 7.320 13.018 1.00 93.75 83 SER A CA 1
ATOM 650 C C . SER A 1 83 ? -1.043 6.345 14.004 1.00 93.75 83 SER A C 1
ATOM 652 O O . SER A 1 83 ? -2.089 5.785 13.700 1.00 93.75 83 SER A O 1
ATOM 654 N N . VAL A 1 84 ? -0.418 6.127 15.159 1.00 93.69 84 VAL A N 1
ATOM 655 C CA . VAL A 1 84 ? -0.804 5.164 16.199 1.00 93.69 84 VAL A CA 1
ATOM 656 C C . VAL A 1 84 ? -1.005 5.884 17.533 1.00 93.69 84 VAL A C 1
ATOM 658 O O . VAL A 1 84 ? -0.425 6.949 17.741 1.00 93.69 84 VAL A O 1
ATOM 661 N N . ASP A 1 85 ? -1.782 5.281 18.439 1.00 89.31 85 ASP A N 1
ATOM 662 C CA . ASP A 1 85 ? -2.103 5.865 19.753 1.00 89.31 85 ASP A CA 1
ATOM 663 C C . ASP A 1 85 ? -0.849 6.153 20.592 1.00 89.31 85 ASP A C 1
ATOM 665 O O . ASP A 1 85 ? -0.687 7.237 21.153 1.00 89.31 85 ASP A O 1
ATOM 669 N N . GLU A 1 86 ? 0.076 5.192 20.644 1.00 88.75 86 GLU A N 1
ATOM 670 C CA . GLU A 1 86 ? 1.391 5.378 21.248 1.00 88.75 86 GLU A CA 1
ATOM 671 C C . GLU A 1 86 ? 2.415 5.717 20.172 1.00 88.75 86 GLU A C 1
ATOM 673 O O . GLU A 1 86 ? 2.643 4.936 19.246 1.00 88.75 86 GLU A O 1
ATOM 678 N N . ARG A 1 87 ? 3.067 6.877 20.313 1.00 85.81 87 ARG A N 1
ATOM 679 C CA . ARG A 1 87 ? 4.017 7.388 19.321 1.00 85.81 87 ARG A CA 1
ATOM 680 C C . ARG A 1 87 ? 5.053 6.328 18.938 1.00 85.81 87 ARG A C 1
ATOM 682 O O . ARG A 1 87 ? 5.893 5.929 19.744 1.00 85.81 87 ARG A O 1
ATOM 689 N N . LYS A 1 88 ? 5.070 5.975 17.654 1.00 90.12 88 LYS A N 1
ATOM 690 C CA . LYS A 1 88 ? 6.068 5.071 17.077 1.00 90.12 88 LYS A CA 1
ATOM 691 C C . LYS A 1 88 ? 7.455 5.754 17.021 1.00 90.12 88 LYS A C 1
ATOM 693 O O . LYS A 1 88 ? 7.535 6.922 16.608 1.00 90.12 88 LYS A O 1
ATOM 698 N N . PRO A 1 89 ? 8.552 5.041 17.361 1.00 88.94 89 PRO A N 1
ATOM 699 C CA . PRO A 1 89 ? 9.922 5.516 17.168 1.00 88.94 89 PRO A CA 1
ATOM 700 C C . PRO A 1 89 ? 10.205 5.988 15.737 1.00 88.94 89 PRO A C 1
ATOM 702 O O . PRO A 1 89 ? 9.600 5.511 14.774 1.00 88.94 89 PRO A O 1
ATOM 705 N N . LEU A 1 90 ? 11.152 6.916 15.601 1.00 87.94 90 LEU A N 1
ATOM 706 C CA . LEU A 1 90 ? 11.628 7.365 14.295 1.00 87.94 90 LEU A CA 1
ATOM 707 C C . LEU A 1 90 ? 12.398 6.234 13.597 1.00 87.94 90 LEU A C 1
ATOM 709 O O . LEU A 1 90 ? 13.176 5.522 14.231 1.00 87.94 90 LEU A O 1
ATOM 713 N N . GLY A 1 91 ? 12.202 6.103 12.285 1.00 90.00 91 GLY A N 1
ATOM 714 C CA . GLY A 1 91 ? 12.859 5.094 11.454 1.00 90.00 91 GLY A CA 1
ATOM 715 C C . GLY A 1 91 ? 11.985 3.881 11.130 1.00 90.00 91 GLY A C 1
ATOM 716 O O . GLY A 1 91 ? 10.814 3.801 11.510 1.00 90.00 91 GLY A O 1
ATOM 717 N N . MET A 1 92 ? 12.570 2.952 10.372 1.00 92.75 92 MET A N 1
ATOM 718 C CA . MET A 1 92 ? 11.927 1.696 9.986 1.00 92.75 92 MET A CA 1
ATOM 719 C C . MET A 1 92 ? 11.996 0.679 11.120 1.00 92.75 92 MET A C 1
ATOM 721 O O . MET A 1 92 ? 13.066 0.336 11.622 1.00 92.75 92 MET A O 1
ATOM 725 N N . THR A 1 93 ? 10.838 0.150 11.482 1.00 94.56 93 THR A N 1
ATOM 726 C CA . THR A 1 93 ? 10.698 -0.986 12.389 1.00 94.56 93 THR A CA 1
ATOM 727 C C . THR A 1 93 ? 10.814 -2.305 11.624 1.00 94.56 93 THR A C 1
ATOM 729 O O . THR A 1 93 ? 10.575 -2.373 10.419 1.00 94.56 93 THR A O 1
ATOM 732 N N . ARG A 1 94 ? 11.117 -3.404 12.329 1.00 96.06 94 ARG A N 1
ATOM 733 C CA . ARG A 1 94 ? 11.148 -4.752 11.724 1.00 96.06 94 ARG A CA 1
ATOM 734 C C . ARG A 1 94 ? 9.822 -5.126 11.056 1.00 96.06 94 ARG A C 1
ATOM 736 O O . ARG A 1 94 ? 9.830 -5.724 9.988 1.00 96.06 94 ARG A O 1
ATOM 743 N N . ARG A 1 95 ? 8.703 -4.713 11.659 1.00 94.75 95 ARG A N 1
ATOM 744 C CA . ARG A 1 95 ? 7.358 -4.909 11.108 1.00 94.75 95 ARG A CA 1
ATOM 745 C C . ARG A 1 95 ? 7.188 -4.198 9.767 1.00 94.75 95 ARG A C 1
ATOM 747 O O . ARG A 1 95 ? 6.612 -4.763 8.853 1.00 94.75 95 ARG A O 1
ATOM 754 N N . GLU A 1 96 ? 7.679 -2.971 9.629 1.00 96.56 96 GLU A N 1
ATOM 755 C CA . GLU A 1 96 ? 7.588 -2.231 8.363 1.00 96.56 96 GLU A CA 1
ATOM 756 C C . GLU A 1 96 ? 8.465 -2.836 7.269 1.00 96.56 96 GLU A C 1
ATOM 758 O O . GLU A 1 96 ? 8.048 -2.876 6.115 1.00 96.56 96 GLU A O 1
ATOM 763 N N . ILE A 1 97 ? 9.636 -3.368 7.627 1.00 97.50 97 ILE A N 1
ATOM 764 C CA . ILE A 1 97 ? 10.503 -4.098 6.691 1.00 97.50 97 ILE A CA 1
ATOM 765 C C . ILE A 1 97 ? 9.789 -5.355 6.177 1.00 97.50 97 ILE A C 1
ATOM 767 O O . ILE A 1 97 ? 9.747 -5.596 4.971 1.00 97.50 97 ILE A O 1
ATOM 771 N N . GLU A 1 98 ? 9.179 -6.129 7.076 1.00 98.00 98 GLU A N 1
ATOM 772 C CA . GLU A 1 98 ? 8.379 -7.302 6.713 1.00 98.00 98 GLU A CA 1
ATOM 773 C C . GLU A 1 98 ? 7.197 -6.917 5.813 1.00 98.00 98 GLU A C 1
ATOM 775 O O . GLU A 1 98 ? 7.010 -7.503 4.750 1.00 98.00 98 GLU A O 1
ATOM 780 N N . LEU A 1 99 ? 6.432 -5.890 6.189 1.00 97.62 99 LEU A N 1
ATOM 781 C CA . LEU A 1 99 ? 5.280 -5.435 5.410 1.00 97.62 99 LEU A CA 1
ATOM 782 C C . LEU A 1 99 ? 5.676 -4.871 4.044 1.00 97.62 99 LEU A C 1
ATOM 784 O O . LEU A 1 99 ? 4.948 -5.077 3.080 1.00 97.62 99 LEU A O 1
ATOM 788 N N . SER A 1 100 ? 6.834 -4.218 3.937 1.00 98.25 100 SER A N 1
ATOM 789 C CA . SER A 1 100 ? 7.384 -3.766 2.654 1.00 98.25 100 SER A CA 1
ATOM 790 C C . SER A 1 100 ? 7.690 -4.951 1.738 1.00 98.25 100 SER A C 1
ATOM 792 O O . SER A 1 100 ? 7.378 -4.908 0.550 1.00 98.25 100 SER A O 1
ATOM 794 N N . LYS A 1 101 ? 8.240 -6.039 2.295 1.00 97.88 101 LYS A N 1
ATOM 795 C CA . LYS A 1 101 ? 8.479 -7.281 1.553 1.00 97.88 101 LYS A CA 1
ATOM 796 C C . LYS A 1 101 ? 7.167 -7.925 1.095 1.00 97.88 101 LYS A C 1
ATOM 798 O O . LYS A 1 101 ? 7.058 -8.259 -0.077 1.00 97.88 101 LYS A O 1
ATOM 803 N N . VAL A 1 102 ? 6.181 -8.054 1.986 1.00 97.75 102 VAL A N 1
ATOM 804 C CA . VAL A 1 102 ? 4.863 -8.633 1.658 1.00 97.75 102 VAL A CA 1
ATOM 805 C C . VAL A 1 102 ? 4.148 -7.808 0.587 1.00 97.75 102 VAL A C 1
ATOM 807 O O . VAL A 1 102 ? 3.570 -8.368 -0.338 1.00 97.75 102 VAL A O 1
ATOM 810 N N . LEU A 1 103 ? 4.210 -6.478 0.684 1.00 98.06 103 LEU A N 1
ATOM 811 C CA . LEU A 1 103 ? 3.657 -5.573 -0.320 1.00 98.06 103 LEU A CA 1
ATOM 812 C C . LEU A 1 103 ? 4.323 -5.778 -1.685 1.00 98.06 103 LEU A C 1
ATOM 814 O O . LEU A 1 103 ? 3.626 -5.879 -2.690 1.00 98.06 103 LEU A O 1
ATOM 818 N N . ARG A 1 104 ? 5.659 -5.859 -1.717 1.00 98.06 104 ARG A N 1
ATOM 819 C CA . ARG A 1 104 ? 6.418 -6.130 -2.944 1.00 98.06 104 ARG A CA 1
ATOM 820 C C . ARG A 1 104 ? 6.005 -7.455 -3.573 1.00 98.06 104 ARG A C 1
ATOM 822 O O . ARG A 1 104 ? 5.658 -7.470 -4.743 1.00 98.06 104 ARG A O 1
ATOM 829 N N . GLU A 1 105 ? 5.981 -8.532 -2.793 1.00 97.69 105 GLU A N 1
ATOM 830 C CA . GLU A 1 105 ? 5.595 -9.860 -3.286 1.00 97.69 105 GLU A CA 1
ATOM 831 C C . GLU A 1 105 ? 4.151 -9.882 -3.805 1.00 97.69 105 GLU A C 1
ATOM 833 O O . GLU A 1 105 ? 3.888 -10.516 -4.818 1.00 97.69 105 GLU A O 1
ATOM 838 N N . ALA A 1 106 ? 3.222 -9.153 -3.175 1.00 97.19 106 ALA A N 1
ATOM 839 C CA . ALA A 1 106 ? 1.852 -9.039 -3.674 1.00 97.19 106 ALA A CA 1
ATOM 840 C C . ALA A 1 106 ? 1.794 -8.330 -5.038 1.00 97.19 106 ALA A C 1
ATOM 842 O O . ALA A 1 106 ? 1.150 -8.818 -5.963 1.00 97.19 106 ALA A O 1
ATOM 843 N N . VAL A 1 107 ? 2.491 -7.202 -5.185 1.00 96.88 107 VAL A N 1
ATOM 844 C CA . VAL A 1 107 ? 2.500 -6.418 -6.429 1.00 96.88 107 VAL A CA 1
ATOM 845 C C . VAL A 1 107 ? 3.228 -7.142 -7.568 1.00 96.88 107 VAL A C 1
ATOM 847 O O . VAL A 1 107 ? 2.763 -7.109 -8.706 1.00 96.88 107 VAL A O 1
ATOM 850 N N . GLU A 1 108 ? 4.330 -7.838 -7.278 1.00 96.75 108 GLU A N 1
ATOM 851 C CA . GLU A 1 108 ? 5.098 -8.603 -8.275 1.00 96.75 108 GLU A CA 1
ATOM 852 C C . GLU A 1 108 ? 4.258 -9.687 -8.974 1.00 96.75 108 GLU A C 1
ATOM 854 O O . GLU A 1 108 ? 4.609 -10.101 -10.072 1.00 96.75 108 GLU A O 1
ATOM 859 N N . THR A 1 109 ? 3.146 -10.135 -8.374 1.00 96.00 109 THR A N 1
ATOM 860 C CA . THR A 1 109 ? 2.255 -11.134 -8.994 1.00 96.00 109 THR A CA 1
ATOM 861 C C . THR A 1 109 ? 1.291 -10.569 -10.033 1.00 96.00 109 THR A C 1
ATOM 863 O O . THR A 1 109 ? 0.750 -11.343 -10.820 1.00 96.00 109 THR A O 1
ATOM 866 N N . VAL A 1 110 ? 1.053 -9.252 -10.037 1.00 96.75 110 VAL A N 1
ATOM 867 C CA . VAL A 1 110 ? 0.062 -8.622 -10.926 1.00 96.75 110 VAL A CA 1
ATOM 868 C C . VAL A 1 110 ? 0.680 -7.698 -11.966 1.00 96.75 110 VAL A C 1
ATOM 870 O O . VAL A 1 110 ? 0.072 -7.509 -13.011 1.00 96.75 110 VAL A O 1
ATOM 873 N N . VAL A 1 111 ? 1.854 -7.116 -11.715 1.00 97.44 111 VAL A N 1
ATOM 874 C CA . VAL A 1 111 ? 2.521 -6.217 -12.670 1.00 97.44 111 VAL A CA 1
ATOM 875 C C . VAL A 1 111 ? 3.211 -7.029 -13.766 1.00 97.44 111 VAL A C 1
ATOM 877 O O . VAL A 1 111 ? 3.912 -7.993 -13.465 1.00 97.44 111 VAL A O 1
ATOM 880 N N . PHE A 1 112 ? 3.081 -6.611 -15.028 1.00 97.38 112 PHE A N 1
ATOM 881 C CA . PHE A 1 112 ? 3.826 -7.206 -16.145 1.00 97.38 112 PHE A CA 1
ATOM 882 C C . PHE A 1 112 ? 5.277 -6.704 -16.155 1.00 97.38 112 PHE A C 1
ATOM 884 O O . PHE A 1 112 ? 5.647 -5.782 -16.880 1.00 97.38 112 PHE A O 1
ATOM 891 N N . LEU A 1 113 ? 6.112 -7.281 -15.288 1.00 96.56 113 LEU A N 1
ATOM 892 C CA . LEU A 1 113 ? 7.486 -6.825 -15.051 1.00 96.56 113 LEU A CA 1
ATOM 893 C C . LEU A 1 113 ? 8.383 -6.966 -16.287 1.00 96.56 113 LEU A C 1
ATOM 895 O O . LEU A 1 113 ? 9.319 -6.186 -16.458 1.00 96.56 113 LEU A O 1
ATOM 899 N N . GLU A 1 114 ? 8.110 -7.950 -17.137 1.00 96.56 114 GLU A N 1
ATOM 900 C CA . GLU A 1 114 ? 8.864 -8.264 -18.350 1.00 96.56 114 GLU A CA 1
ATOM 901 C C . GLU A 1 114 ? 8.730 -7.176 -19.428 1.00 96.56 114 GLU A C 1
ATOM 903 O O . GLU A 1 114 ? 9.587 -7.075 -20.306 1.00 96.56 114 GLU A O 1
ATOM 908 N N . GLU A 1 115 ? 7.703 -6.320 -19.352 1.00 95.44 115 GLU A N 1
ATOM 909 C CA . GLU A 1 115 ? 7.538 -5.172 -20.258 1.00 95.44 115 GLU A CA 1
ATOM 910 C C . GLU A 1 115 ? 8.538 -4.039 -19.968 1.00 95.44 115 GLU A C 1
ATOM 912 O O . GLU A 1 115 ? 8.760 -3.163 -20.806 1.00 95.44 115 GLU A O 1
ATOM 917 N N . PHE A 1 116 ? 9.191 -4.076 -18.802 1.00 95.56 116 PHE A N 1
ATOM 918 C CA . PHE A 1 116 ? 10.058 -3.010 -18.299 1.00 95.56 116 PHE A CA 1
ATOM 919 C C . PHE A 1 116 ? 11.465 -3.513 -17.930 1.00 95.56 116 PHE A C 1
ATOM 921 O O . PHE A 1 116 ? 11.920 -3.307 -16.798 1.00 95.56 116 PHE A O 1
ATOM 928 N N . PRO A 1 117 ? 12.200 -4.164 -18.851 1.00 95.31 117 PRO A N 1
ATOM 929 C CA . PRO A 1 117 ? 13.537 -4.661 -18.553 1.00 95.31 117 PRO A CA 1
ATOM 930 C C . PRO A 1 117 ? 14.450 -3.503 -18.149 1.00 95.31 117 PRO A C 1
ATOM 932 O O . PRO A 1 117 ? 14.432 -2.439 -18.773 1.00 95.31 117 PRO A O 1
ATOM 935 N N . ARG A 1 118 ? 15.288 -3.721 -17.127 1.00 95.62 118 ARG A N 1
ATOM 936 C CA . ARG A 1 118 ? 16.283 -2.744 -16.641 1.00 95.62 118 ARG A CA 1
ATOM 937 C C . ARG A 1 118 ? 15.697 -1.468 -16.026 1.00 95.62 118 ARG A C 1
ATOM 939 O O . ARG A 1 118 ? 16.433 -0.513 -15.760 1.00 95.62 118 ARG A O 1
ATOM 946 N N . MET A 1 119 ? 14.391 -1.455 -15.775 1.00 97.12 119 MET A N 1
ATOM 947 C CA . MET A 1 119 ? 13.692 -0.351 -15.125 1.00 97.12 119 MET A CA 1
ATOM 948 C C . MET A 1 119 ? 13.391 -0.670 -13.660 1.00 97.12 119 MET A C 1
ATOM 950 O O . MET A 1 119 ? 13.413 -1.818 -13.220 1.00 97.12 119 MET A O 1
ATOM 954 N N . MET A 1 120 ? 13.107 0.372 -12.893 1.00 97.38 120 MET A N 1
ATOM 955 C CA . MET A 1 120 ? 12.671 0.325 -11.508 1.00 97.38 120 MET A CA 1
ATOM 956 C C . MET A 1 120 ? 11.318 1.013 -11.381 1.00 97.38 120 MET A C 1
ATOM 958 O O . MET A 1 120 ? 11.109 2.081 -11.962 1.00 97.38 120 MET A O 1
ATOM 962 N N . ILE A 1 121 ? 10.431 0.413 -10.594 1.00 97.94 121 ILE A N 1
ATOM 963 C CA . ILE A 1 121 ? 9.166 1.014 -10.170 1.00 97.94 121 ILE A CA 1
ATOM 964 C C . ILE A 1 121 ? 9.213 1.098 -8.646 1.00 97.94 121 ILE A C 1
ATOM 966 O O . ILE A 1 121 ? 9.300 0.078 -7.955 1.00 97.94 121 ILE A O 1
ATOM 970 N N . ASP A 1 122 ? 9.204 2.320 -8.125 1.00 98.00 122 ASP A N 1
ATOM 971 C CA . ASP A 1 122 ? 9.200 2.590 -6.694 1.00 98.00 122 ASP A CA 1
ATOM 972 C C . ASP A 1 122 ? 7.771 2.827 -6.209 1.00 98.00 122 ASP A C 1
ATOM 974 O O . ASP A 1 122 ? 7.039 3.645 -6.763 1.00 98.00 122 ASP A O 1
ATOM 978 N N . ILE A 1 123 ? 7.392 2.141 -5.137 1.00 98.44 123 ILE A N 1
ATOM 979 C CA . ILE A 1 123 ? 6.064 2.202 -4.537 1.00 98.44 123 ILE A CA 1
ATOM 980 C C . ILE A 1 123 ? 6.219 2.596 -3.073 1.00 98.44 123 ILE A C 1
ATOM 982 O O . ILE A 1 123 ? 6.809 1.875 -2.264 1.00 98.44 123 ILE A O 1
ATOM 986 N N . PHE A 1 124 ? 5.653 3.739 -2.712 1.00 98.44 124 PHE A N 1
ATOM 987 C CA . PHE A 1 124 ? 5.680 4.273 -1.358 1.00 98.44 124 PHE A CA 1
ATOM 988 C C . PHE A 1 124 ? 4.282 4.213 -0.766 1.00 98.44 124 PHE A C 1
ATOM 990 O O . PHE A 1 124 ? 3.346 4.746 -1.348 1.00 98.44 124 PHE A O 1
ATOM 997 N N . VAL A 1 125 ? 4.144 3.587 0.399 1.00 98.31 125 VAL A N 1
ATOM 998 C CA . VAL A 1 125 ? 2.897 3.516 1.161 1.00 98.31 125 VAL A CA 1
ATOM 999 C C . VAL A 1 125 ? 3.130 4.155 2.520 1.00 98.31 125 VAL A C 1
ATOM 1001 O O . VAL A 1 125 ? 3.930 3.658 3.312 1.00 98.31 125 VAL A O 1
ATOM 1004 N N . GLU A 1 126 ? 2.405 5.234 2.792 1.00 97.94 126 GLU A N 1
ATOM 1005 C CA . GLU A 1 126 ? 2.498 6.006 4.024 1.00 97.94 126 GLU A CA 1
ATOM 1006 C C . GLU A 1 126 ? 1.176 5.931 4.795 1.00 97.94 126 GLU A C 1
ATOM 1008 O O . GLU A 1 126 ? 0.130 6.414 4.351 1.00 97.94 126 GLU A O 1
ATOM 1013 N N . VAL A 1 127 ? 1.217 5.324 5.980 1.00 97.94 127 VAL A N 1
ATOM 1014 C CA . VAL A 1 127 ? 0.070 5.249 6.888 1.00 97.94 127 VAL A CA 1
ATOM 1015 C C . VAL A 1 127 ? 0.047 6.490 7.768 1.00 97.94 127 VAL A C 1
ATOM 1017 O O . VAL A 1 127 ? 0.927 6.683 8.609 1.00 97.94 127 VAL A O 1
ATOM 1020 N N . ILE A 1 128 ? -0.987 7.310 7.590 1.00 97.44 128 ILE A N 1
ATOM 1021 C CA . ILE A 1 128 ? -1.191 8.570 8.318 1.00 97.44 128 ILE A CA 1
ATOM 1022 C C . ILE A 1 128 ? -2.046 8.348 9.564 1.00 97.44 128 ILE A C 1
ATOM 1024 O O . ILE A 1 128 ? -1.811 8.989 10.584 1.00 97.44 128 ILE A O 1
ATOM 1028 N N . GLN A 1 129 ? -2.995 7.413 9.510 1.00 97.38 129 GLN A N 1
ATOM 1029 C CA . GLN A 1 129 ? -3.831 7.028 10.648 1.00 97.38 129 GLN A CA 1
ATOM 1030 C C . GLN A 1 129 ? -4.050 5.512 10.626 1.00 97.38 129 GLN A C 1
ATOM 1032 O O . GLN A 1 129 ? -4.374 4.950 9.578 1.00 97.38 129 GLN A O 1
ATOM 1037 N N . ALA A 1 130 ? -3.845 4.841 11.759 1.00 96.56 130 ALA A N 1
ATOM 1038 C CA . ALA A 1 130 ? -3.918 3.392 11.887 1.00 96.56 130 ALA A CA 1
ATOM 1039 C C . ALA A 1 130 ? -5.040 2.978 12.845 1.00 96.56 130 ALA A C 1
ATOM 1041 O O . ALA A 1 130 ? -4.945 3.176 14.048 1.00 96.56 130 ALA A O 1
ATOM 1042 N N . ASP A 1 131 ? -6.060 2.322 12.300 1.00 95.19 131 ASP A N 1
ATOM 1043 C CA . ASP A 1 131 ? -7.215 1.777 13.025 1.00 95.19 131 ASP A CA 1
ATOM 1044 C C . ASP A 1 131 ? -7.422 0.300 12.625 1.00 95.19 131 ASP A C 1
ATOM 1046 O O . ASP A 1 131 ? -8.508 -0.178 12.319 1.00 95.19 131 ASP A O 1
ATOM 1050 N N . GLY A 1 132 ? -6.323 -0.447 12.484 1.00 92.25 132 GLY A N 1
ATOM 1051 C CA . GLY A 1 132 ? -6.349 -1.850 12.060 1.00 92.25 132 GLY A CA 1
ATOM 1052 C C . GLY A 1 132 ? -6.544 -2.074 10.549 1.00 92.25 132 GLY A C 1
ATOM 1053 O O . GLY A 1 132 ? -7.090 -1.255 9.803 1.00 92.25 132 GLY A O 1
ATOM 1054 N N . GLY A 1 133 ? -6.054 -3.222 10.067 1.00 94.00 133 GLY A N 1
ATOM 1055 C CA . GLY A 1 133 ? -6.072 -3.570 8.637 1.00 94.00 133 GLY A CA 1
ATOM 1056 C C . GLY A 1 133 ? -5.148 -2.709 7.762 1.00 94.00 133 GLY A C 1
ATOM 1057 O O . GLY A 1 133 ? -5.318 -2.667 6.549 1.00 94.00 133 GLY A O 1
ATOM 1058 N N . THR A 1 134 ? -4.161 -2.022 8.345 1.00 96.56 134 THR A N 1
ATOM 1059 C CA . THR A 1 134 ? -3.294 -1.075 7.618 1.00 96.56 134 THR A CA 1
ATOM 1060 C C . THR A 1 134 ? -2.516 -1.725 6.474 1.00 96.56 134 THR A C 1
ATOM 1062 O O . THR A 1 134 ? -2.358 -1.121 5.423 1.00 96.56 134 THR A O 1
ATOM 1065 N N . ARG A 1 135 ? -2.080 -2.982 6.633 1.00 96.06 135 ARG A N 1
ATOM 1066 C CA . ARG A 1 135 ? -1.388 -3.727 5.567 1.00 96.06 135 ARG A CA 1
ATOM 1067 C C . ARG A 1 135 ? -2.280 -3.968 4.346 1.00 96.06 135 ARG A C 1
ATOM 1069 O O . ARG A 1 135 ? -1.816 -3.830 3.226 1.00 96.06 135 ARG A O 1
ATOM 1076 N N . THR A 1 136 ? -3.553 -4.311 4.556 1.00 96.94 136 THR A N 1
ATOM 1077 C CA . THR A 1 136 ? -4.471 -4.669 3.464 1.00 96.94 136 THR A CA 1
ATOM 1078 C C . THR A 1 136 ? -4.968 -3.416 2.757 1.00 96.94 136 THR A C 1
ATOM 1080 O O . THR A 1 136 ? -4.976 -3.359 1.530 1.00 96.94 136 THR A O 1
ATOM 1083 N N . ALA A 1 137 ? -5.274 -2.369 3.529 1.00 97.38 137 ALA A N 1
ATOM 1084 C CA . ALA A 1 137 ? -5.546 -1.048 2.980 1.00 97.38 137 ALA A CA 1
ATOM 1085 C C . ALA A 1 137 ? -4.326 -0.501 2.211 1.00 97.38 137 ALA A C 1
ATOM 1087 O O . ALA A 1 137 ? -4.494 0.061 1.136 1.00 97.38 137 ALA A O 1
ATOM 1088 N N . GLY A 1 138 ? -3.104 -0.737 2.703 1.00 97.81 138 GLY A N 1
ATOM 1089 C CA . GLY A 1 138 ? -1.863 -0.334 2.037 1.00 97.81 138 GLY A CA 1
ATOM 1090 C C . GLY A 1 138 ? -1.615 -1.047 0.708 1.00 97.81 138 GLY A C 1
ATOM 1091 O O . GLY A 1 138 ? -1.263 -0.393 -0.266 1.00 97.81 138 GLY A O 1
ATOM 1092 N N . ILE A 1 139 ? -1.857 -2.361 0.640 1.00 98.06 139 ILE A N 1
ATOM 1093 C CA . ILE A 1 139 ? -1.787 -3.127 -0.618 1.00 98.06 139 ILE A CA 1
ATOM 1094 C C . ILE A 1 139 ? -2.818 -2.606 -1.627 1.00 98.06 139 ILE A C 1
ATOM 1096 O O . ILE A 1 139 ? -2.484 -2.381 -2.786 1.00 98.06 139 ILE A O 1
ATOM 1100 N N . THR A 1 140 ? -4.048 -2.352 -1.171 1.00 98.00 140 THR A N 1
ATOM 1101 C CA . THR A 1 140 ? -5.113 -1.810 -2.030 1.00 98.00 140 THR A CA 1
ATOM 1102 C C . THR A 1 140 ? -4.742 -0.416 -2.554 1.00 98.00 140 THR A C 1
ATOM 1104 O O . THR A 1 140 ? -4.882 -0.144 -3.742 1.00 98.00 140 THR A O 1
ATOM 1107 N N . ALA A 1 141 ? -4.196 0.454 -1.697 1.00 98.38 141 ALA A N 1
ATOM 1108 C CA . ALA A 1 141 ? -3.731 1.784 -2.090 1.00 98.38 141 ALA A CA 1
ATOM 1109 C C . ALA A 1 141 ? -2.585 1.724 -3.114 1.00 98.38 141 ALA A C 1
ATOM 1111 O O . ALA A 1 141 ? -2.606 2.461 -4.094 1.00 98.38 141 ALA A O 1
ATOM 1112 N N . ALA A 1 142 ? -1.614 0.826 -2.924 1.00 98.38 142 ALA A N 1
ATOM 1113 C CA . ALA A 1 142 ? -0.525 0.625 -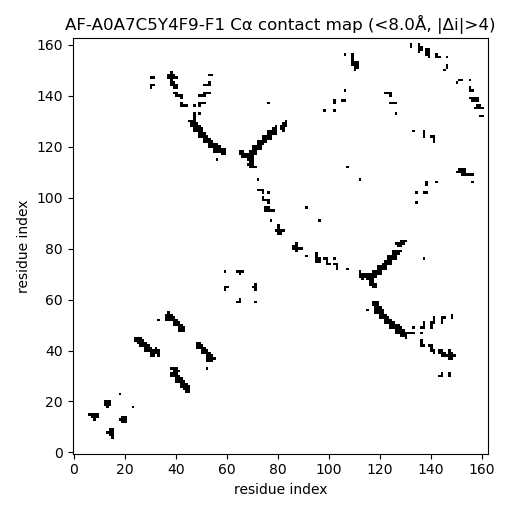3.877 1.00 98.38 142 ALA A CA 1
ATOM 1114 C C . ALA A 1 142 ? -1.030 0.155 -5.247 1.00 98.38 142 ALA A C 1
ATOM 1116 O O . ALA A 1 142 ? -0.586 0.672 -6.267 1.00 98.38 142 ALA A O 1
ATOM 1117 N N . SER A 1 143 ? -1.987 -0.778 -5.276 1.00 98.38 143 SER A N 1
ATOM 1118 C CA . SER A 1 143 ? -2.586 -1.244 -6.530 1.00 98.38 143 SER A CA 1
ATOM 1119 C C . SER A 1 143 ? -3.309 -0.122 -7.278 1.00 98.38 143 SER A C 1
ATOM 1121 O O . SER A 1 143 ? -3.136 0.017 -8.486 1.00 98.38 143 SER A O 1
ATOM 1123 N N . LEU A 1 144 ? -4.055 0.724 -6.566 1.00 98.38 144 LEU A N 1
ATOM 1124 C CA . LEU A 1 144 ? -4.712 1.888 -7.162 1.00 98.38 144 LEU A CA 1
ATOM 1125 C C . LEU A 1 144 ? -3.703 2.911 -7.696 1.00 98.38 144 LEU A C 1
ATOM 1127 O O . LEU A 1 144 ? -3.885 3.425 -8.793 1.00 98.38 144 LEU A O 1
ATOM 1131 N N . ALA A 1 145 ? -2.625 3.175 -6.954 1.00 98.56 145 ALA A N 1
ATOM 1132 C CA . ALA A 1 145 ? -1.580 4.100 -7.384 1.00 98.56 145 ALA A CA 1
ATOM 1133 C C . ALA A 1 145 ? -0.806 3.589 -8.615 1.00 98.56 145 ALA A C 1
ATOM 1135 O O . ALA A 1 145 ? -0.417 4.388 -9.459 1.00 98.56 145 ALA A O 1
ATOM 1136 N N . LEU A 1 146 ? -0.612 2.271 -8.749 1.00 98.31 146 LEU A N 1
ATOM 1137 C CA . LEU A 1 146 ? -0.028 1.663 -9.953 1.00 98.31 146 LEU A CA 1
ATOM 1138 C C . LEU A 1 146 ? -0.943 1.804 -11.170 1.00 98.31 146 LEU A C 1
ATOM 1140 O O . LEU A 1 146 ? -0.464 2.099 -12.263 1.00 98.31 146 LEU A O 1
ATOM 1144 N N . ALA A 1 147 ? -2.251 1.620 -10.975 1.00 98.12 147 ALA A N 1
ATOM 1145 C CA . ALA A 1 147 ? -3.235 1.818 -12.034 1.00 98.12 147 ALA A CA 1
ATOM 1146 C C . ALA A 1 147 ? -3.294 3.287 -12.482 1.00 98.12 147 ALA A C 1
ATOM 1148 O O . ALA A 1 147 ? -3.329 3.556 -13.679 1.00 98.12 147 ALA A O 1
ATOM 1149 N N . ASP A 1 148 ? -3.250 4.226 -11.533 1.00 98.38 148 ASP A N 1
ATOM 1150 C CA . ASP A 1 148 ? -3.182 5.669 -11.799 1.00 98.38 148 ASP A CA 1
ATOM 1151 C C . ASP A 1 148 ? -1.900 6.054 -12.559 1.00 98.38 148 ASP A C 1
ATOM 1153 O O . ASP A 1 148 ? -1.954 6.843 -13.496 1.00 98.38 148 ASP A O 1
ATOM 1157 N N . ALA A 1 149 ? -0.770 5.409 -12.238 1.00 97.62 149 ALA A N 1
ATOM 1158 C CA . ALA A 1 149 ? 0.498 5.575 -12.955 1.00 97.62 149 ALA A CA 1
ATOM 1159 C C . ALA A 1 149 ? 0.493 4.990 -14.380 1.00 97.62 149 ALA A C 1
ATOM 1161 O O . ALA A 1 149 ? 1.470 5.138 -15.113 1.00 97.62 149 ALA A O 1
ATOM 1162 N N . GLY A 1 150 ? -0.571 4.282 -14.773 1.00 96.75 150 GLY A N 1
ATOM 1163 C CA . GLY A 1 150 ? -0.657 3.615 -16.070 1.00 96.75 150 GLY A CA 1
ATOM 1164 C C . GLY A 1 150 ? 0.285 2.418 -16.211 1.00 96.75 150 GLY A C 1
ATOM 1165 O O . GLY A 1 150 ? 0.604 2.032 -17.334 1.00 96.75 150 GLY A O 1
ATOM 1166 N N . VAL A 1 151 ? 0.737 1.825 -15.098 1.00 97.38 151 VAL A N 1
ATOM 1167 C CA . VAL A 1 151 ? 1.559 0.610 -15.124 1.00 97.38 151 VAL A CA 1
ATOM 1168 C C . VAL A 1 151 ? 0.673 -0.579 -15.531 1.00 97.38 151 VAL A C 1
ATOM 1170 O O . VAL A 1 151 ? -0.319 -0.851 -14.851 1.00 97.38 151 VAL A O 1
ATOM 1173 N N . PRO A 1 152 ? 1.009 -1.313 -16.608 1.00 97.06 152 PRO A N 1
ATOM 1174 C CA . PRO A 1 152 ? 0.304 -2.519 -17.026 1.00 97.06 152 PRO A CA 1
ATOM 1175 C C . PRO A 1 152 ? 0.273 -3.585 -15.925 1.00 97.06 152 PRO A C 1
ATOM 1177 O O . PRO A 1 152 ? 1.306 -4.007 -15.395 1.00 97.06 152 PRO A O 1
ATOM 1180 N N . MET A 1 153 ? -0.939 -4.026 -15.590 1.00 97.62 153 MET A N 1
ATOM 1181 C CA . MET A 1 153 ? -1.208 -5.051 -14.585 1.00 97.62 153 MET A CA 1
ATOM 1182 C C . MET A 1 153 ? -2.265 -6.032 -15.090 1.00 97.62 153 MET A C 1
ATOM 1184 O O . MET A 1 153 ? -3.149 -5.662 -15.863 1.00 97.62 153 MET A O 1
ATOM 1188 N N . ALA A 1 154 ? -2.201 -7.270 -14.606 1.00 97.62 154 ALA A N 1
ATOM 1189 C CA . ALA A 1 154 ? -3.189 -8.305 -14.878 1.00 97.62 154 ALA A CA 1
ATOM 1190 C C . ALA A 1 154 ? -4.560 -7.987 -14.260 1.00 97.62 154 ALA A C 1
ATOM 1192 O O . ALA A 1 154 ? -5.584 -8.230 -14.894 1.00 97.62 154 ALA A O 1
ATOM 1193 N N . ASP A 1 155 ? -4.577 -7.462 -13.031 1.00 97.81 155 ASP A N 1
ATOM 1194 C CA . ASP A 1 155 ? -5.784 -7.048 -12.309 1.00 97.81 155 ASP A CA 1
ATOM 1195 C C . ASP A 1 155 ? -5.425 -6.103 -11.145 1.00 97.81 155 ASP A C 1
ATOM 1197 O O . ASP A 1 155 ? -4.255 -5.957 -10.771 1.00 97.81 155 ASP A O 1
ATOM 1201 N N . LEU A 1 156 ? -6.438 -5.478 -10.545 1.00 97.81 156 LEU A N 1
ATOM 1202 C CA . LEU A 1 156 ? -6.316 -4.748 -9.288 1.00 97.81 156 LEU A CA 1
ATOM 1203 C C . LEU A 1 156 ? -6.246 -5.708 -8.092 1.00 97.81 156 LEU A C 1
ATOM 1205 O O . LEU A 1 156 ? -6.881 -6.760 -8.059 1.00 97.81 156 LEU A O 1
ATOM 1209 N N . ILE A 1 157 ? -5.535 -5.299 -7.041 1.00 97.75 157 ILE A N 1
ATOM 1210 C CA . ILE A 1 157 ? -5.462 -6.035 -5.778 1.00 97.75 157 ILE A CA 1
ATOM 1211 C C . ILE A 1 157 ? -6.412 -5.395 -4.766 1.00 97.75 157 ILE A C 1
ATOM 1213 O O . ILE A 1 157 ? -6.167 -4.295 -4.269 1.00 97.75 157 ILE A O 1
ATOM 1217 N N . ALA A 1 158 ? -7.462 -6.124 -4.392 1.00 95.88 158 ALA A N 1
ATOM 1218 C CA . ALA A 1 158 ? -8.335 -5.780 -3.274 1.00 95.88 158 ALA A CA 1
ATOM 1219 C C . ALA A 1 158 ? -8.028 -6.680 -2.069 1.00 95.88 158 ALA A C 1
ATOM 1221 O O . ALA A 1 158 ? -8.021 -7.905 -2.186 1.00 95.88 158 ALA A O 1
ATOM 1222 N N . ALA A 1 159 ? -7.789 -6.088 -0.895 1.00 95.12 159 ALA A N 1
ATOM 1223 C CA . ALA A 1 159 ? -7.431 -6.850 0.300 1.00 95.12 159 ALA A CA 1
ATOM 1224 C C . ALA A 1 159 ? -8.240 -6.435 1.536 1.00 95.12 159 ALA A C 1
ATOM 1226 O O . ALA A 1 159 ? -8.359 -5.256 1.875 1.00 95.12 159 ALA A O 1
ATOM 1227 N N . VAL A 1 160 ? -8.713 -7.435 2.282 1.00 95.88 160 VAL A N 1
ATOM 1228 C CA . VAL A 1 160 ? -9.417 -7.272 3.561 1.00 95.88 160 VAL A CA 1
ATOM 1229 C C . VAL A 1 160 ? -8.812 -8.181 4.628 1.00 95.88 160 VAL A C 1
ATOM 1231 O O . VAL A 1 160 ? -8.239 -9.225 4.327 1.00 95.88 160 VAL A O 1
ATOM 1234 N N . ALA A 1 161 ? -8.914 -7.771 5.891 1.00 95.25 161 ALA A N 1
ATOM 1235 C CA . ALA A 1 161 ? -8.558 -8.606 7.031 1.00 95.25 161 ALA A CA 1
ATOM 1236 C C . ALA A 1 161 ? -9.835 -9.157 7.673 1.00 95.25 161 ALA A C 1
ATOM 1238 O O . ALA A 1 161 ? -10.777 -8.402 7.912 1.00 95.25 161 ALA A O 1
ATOM 1239 N N . VAL A 1 162 ? -9.834 -10.454 7.969 1.00 94.50 162 VAL A N 1
ATOM 1240 C CA . VAL A 1 162 ? -10.908 -11.166 8.673 1.00 94.50 162 VAL A CA 1
ATOM 1241 C C . VAL A 1 162 ? -10.360 -11.750 9.974 1.00 94.50 162 VAL A C 1
ATOM 1243 O O . VAL A 1 162 ? -9.170 -12.070 10.045 1.00 94.50 162 VAL A O 1
ATOM 1246 N N . GLY A 1 163 ? -11.208 -11.853 10.997 1.00 88.94 163 GLY A N 1
ATOM 1247 C CA . GLY A 1 163 ? -10.868 -12.367 12.324 1.00 88.94 163 GLY A CA 1
ATOM 1248 C C . GLY A 1 163 ? -11.962 -12.101 13.341 1.00 88.94 163 GLY A C 1
ATOM 1249 O O . GLY A 1 163 ? -12.985 -11.492 12.949 1.00 88.94 163 GLY A O 1
#

Sequence (163 aa):
MKVVSLRLIDENGLRVDGRKPDELRKLRIEVGVLEKTDGSAYVELGGTKIYAGVIGPREVHPKHLELPDRAVINCRYHMASFSVDERKPLGMTRREIELSKVLREAVETVVFLEEFPRMMIDIFVEVIQADGGTRTAGITAASLALADAGVPMADLIAAVAVG

Radius of gyration: 17.96 Å; Cα contacts (8 Å, |Δi|>4): 339; chains: 1; bounding box: 52×28×56 Å

Organism: Caldiarchaeum subterraneum (NCBI:txid311458)

Foldseek 3Di:
DPPPPDDQADPVCAGPVRDHQPDFFDWDKDKPPDVPALIKMWIDGHQWTKIKGKHDQDADPPQVQFAQQFEAEFFFADEQQPQDPHGDDPDDDPVRVVLRVVLRVLQVVWFPGRVRGRTYMYMYMYTDHDPDPNSQRRSQRRQRRCVRSVGHTNDGRHGDDHD

Nearest PDB structures (foldseek):
  4ba1-assembly1_B  TM=9.944E-01  e=2.055E-23  Saccharolobus solfataricus
  3l7z-assembly1_B  TM=9.934E-01  e=2.790E-23  Saccharolobus solfataricus
  2c37-assembly3_P  TM=9.718E-01  e=1.746E-2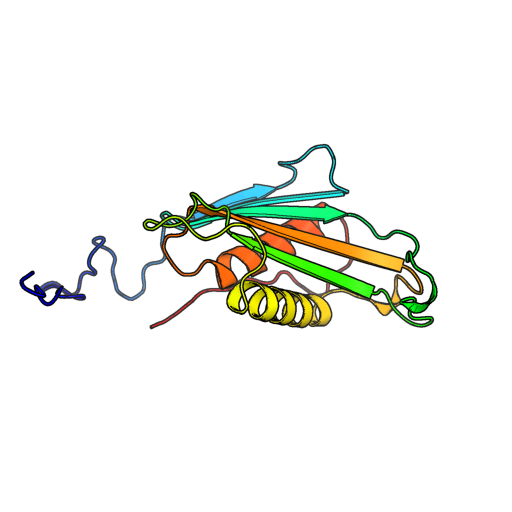2  Saccharolobus solfataricus
  2pnz-assembly1_A  TM=9.825E-01  e=1.210E-22  Pyrococcus abyssi
  2ba0-assembly1_E  TM=9.816E-01  e=3.866E-22  Archaeoglobus fulgidus